Protein AF-A0A1V1V0V3-F1 (afdb_monomer_lite)

Radius of gyration: 15.18 Å; chains: 1; bounding box: 41×26×48 Å

pLDDT: mean 88.89, std 13.73, range [40.97, 98.38]

Secondary structure (DSSP, 8-state):
-PPPHHHHHHHHHHHHHHHHHHHHHHHHHHHTT--HHHHHHHTTT-HHHHHHHHHHTT-----TTHHHHHHHHHHHHHTTTGGGT-----SS-HHHHHHHHHHHHHHHHHHHHHHHHH--

Structure (mmCIF, N/CA/C/O backbone):
data_AF-A0A1V1V0V3-F1
#
_entry.id   AF-A0A1V1V0V3-F1
#
loop_
_atom_site.group_PDB
_atom_site.id
_atom_site.type_symbol
_atom_site.label_atom_id
_atom_site.label_alt_id
_atom_site.label_comp_id
_atom_site.label_asym_id
_atom_site.label_entity_id
_atom_site.label_seq_id
_atom_site.pdbx_PDB_ins_code
_atom_site.Cartn_x
_atom_site.Cartn_y
_atom_site.Cartn_z
_atom_site.occupancy
_atom_site.B_iso_or_equiv
_atom_site.auth_seq_id
_atom_site.auth_comp_id
_atom_site.auth_asym_id
_atom_site.auth_atom_id
_atom_site.pdbx_PDB_model_num
ATOM 1 N N . MET A 1 1 ? 28.472 -8.232 -21.179 1.00 40.97 1 MET A N 1
ATOM 2 C CA . MET A 1 1 ? 27.467 -7.294 -20.641 1.00 40.97 1 MET A CA 1
ATOM 3 C C . MET A 1 1 ? 27.667 -7.276 -19.132 1.00 40.97 1 MET A C 1
ATOM 5 O O . MET A 1 1 ? 27.301 -8.241 -18.477 1.00 40.97 1 MET A O 1
ATOM 9 N N . ALA A 1 2 ? 28.425 -6.304 -18.620 1.00 44.62 2 ALA A N 1
ATOM 10 C CA . ALA A 1 2 ? 28.763 -6.222 -17.199 1.00 44.62 2 ALA A CA 1
ATOM 11 C C . ALA A 1 2 ? 27.559 -5.637 -16.451 1.00 44.62 2 ALA A C 1
ATOM 13 O O . ALA A 1 2 ? 27.124 -4.540 -16.778 1.00 44.62 2 ALA A O 1
ATOM 14 N N . TRP A 1 3 ? 26.987 -6.404 -15.525 1.00 45.94 3 TRP A N 1
ATOM 15 C CA . TRP A 1 3 ? 25.908 -5.944 -14.653 1.00 45.94 3 TRP A CA 1
ATOM 16 C C . TRP A 1 3 ? 26.526 -5.013 -13.608 1.00 45.94 3 TRP A C 1
ATOM 18 O O . TRP A 1 3 ? 27.417 -5.438 -12.871 1.00 45.94 3 TRP A O 1
ATOM 28 N N . THR A 1 4 ? 26.114 -3.750 -13.582 1.00 53.12 4 THR A N 1
ATOM 29 C CA . THR A 1 4 ? 26.600 -2.750 -12.627 1.00 53.12 4 THR A CA 1
ATOM 30 C C . THR A 1 4 ? 25.956 -2.937 -11.253 1.00 53.12 4 THR A C 1
ATOM 32 O O . THR A 1 4 ? 24.788 -3.304 -11.144 1.00 53.12 4 THR A O 1
ATOM 35 N N . ASP A 1 5 ? 26.728 -2.695 -10.192 1.00 56.16 5 ASP A N 1
ATOM 36 C CA . ASP A 1 5 ? 26.299 -2.800 -8.786 1.00 56.16 5 ASP A CA 1
ATOM 37 C C . ASP A 1 5 ? 25.059 -1.925 -8.485 1.00 56.16 5 ASP A C 1
ATOM 39 O O . ASP A 1 5 ? 24.141 -2.353 -7.787 1.00 56.16 5 ASP A O 1
ATOM 43 N N . ASP A 1 6 ? 24.964 -0.767 -9.148 1.00 58.50 6 ASP A N 1
ATOM 44 C CA . ASP A 1 6 ? 23.834 0.176 -9.103 1.00 58.50 6 ASP A CA 1
ATOM 45 C C . ASP A 1 6 ? 22.478 -0.448 -9.496 1.00 58.50 6 ASP A C 1
ATOM 47 O O . ASP A 1 6 ? 21.428 -0.130 -8.932 1.00 58.50 6 ASP A O 1
ATOM 51 N N . ASP A 1 7 ? 22.477 -1.405 -10.427 1.00 57.38 7 ASP A N 1
ATOM 52 C CA . ASP A 1 7 ? 21.243 -2.061 -10.865 1.00 57.38 7 ASP A CA 1
ATOM 53 C C . ASP A 1 7 ? 20.719 -3.051 -9.828 1.00 57.38 7 ASP A C 1
ATOM 55 O O . ASP A 1 7 ? 19.505 -3.185 -9.650 1.00 57.38 7 ASP A O 1
ATOM 59 N N . ARG A 1 8 ? 21.628 -3.698 -9.086 1.00 56.81 8 ARG A N 1
ATOM 60 C CA . ARG A 1 8 ? 21.266 -4.593 -7.980 1.00 56.81 8 ARG A CA 1
ATOM 61 C C . ARG A 1 8 ? 20.735 -3.793 -6.795 1.00 56.81 8 ARG A C 1
ATOM 63 O O . ARG A 1 8 ? 19.730 -4.195 -6.213 1.00 56.81 8 ARG A O 1
ATOM 70 N N . VAL A 1 9 ? 21.360 -2.654 -6.486 1.00 62.91 9 VAL A N 1
ATOM 71 C CA . VAL A 1 9 ? 20.915 -1.743 -5.419 1.00 62.91 9 VAL A CA 1
ATOM 72 C C . VAL A 1 9 ? 19.525 -1.182 -5.728 1.00 62.91 9 VAL A C 1
ATOM 74 O O . VAL A 1 9 ? 18.645 -1.241 -4.871 1.00 62.91 9 VAL A O 1
ATOM 77 N N . GLY A 1 10 ? 19.277 -0.729 -6.962 1.00 63.19 10 GLY A N 1
ATOM 78 C CA . GLY A 1 10 ? 17.967 -0.208 -7.371 1.00 63.19 10 GLY A CA 1
ATOM 79 C C . GLY A 1 10 ? 16.840 -1.248 -7.310 1.00 63.19 10 GLY A C 1
ATOM 80 O O . GLY A 1 10 ? 15.770 -0.972 -6.767 1.00 63.19 10 GLY A O 1
ATOM 81 N N . ALA A 1 11 ? 17.077 -2.467 -7.805 1.00 63.16 11 ALA A N 1
ATOM 82 C CA . ALA A 1 11 ? 16.082 -3.540 -7.745 1.00 63.16 11 ALA A CA 1
ATOM 83 C C . ALA A 1 11 ? 15.797 -4.008 -6.306 1.00 63.16 11 ALA A C 1
ATOM 85 O O . ALA A 1 11 ? 14.647 -4.251 -5.934 1.00 63.16 11 ALA A O 1
ATOM 86 N N . GLN A 1 12 ? 16.841 -4.104 -5.479 1.00 71.44 12 GLN A N 1
ATOM 87 C CA . GLN A 1 12 ? 16.706 -4.467 -4.072 1.00 71.44 12 GLN A CA 1
ATOM 88 C C . GLN A 1 12 ? 15.994 -3.369 -3.269 1.00 71.44 12 GLN A C 1
ATOM 90 O O . GLN A 1 12 ? 15.192 -3.685 -2.390 1.00 71.44 12 GLN A O 1
ATOM 95 N N . SER A 1 13 ? 16.214 -2.100 -3.619 1.00 83.06 13 SER A N 1
ATOM 96 C CA . SER A 1 13 ? 15.487 -0.959 -3.058 1.00 83.06 13 SER A CA 1
ATOM 97 C C . SER A 1 13 ? 13.987 -1.048 -3.362 1.00 83.06 13 SER A C 1
ATOM 99 O O . SER A 1 13 ? 13.185 -1.082 -2.433 1.00 83.06 13 SER A O 1
ATOM 101 N N . ALA A 1 14 ? 13.596 -1.247 -4.628 1.00 91.00 14 ALA A N 1
ATOM 102 C CA . ALA A 1 14 ? 12.187 -1.364 -5.021 1.00 91.00 14 ALA A CA 1
ATOM 103 C C . ALA A 1 14 ? 11.451 -2.529 -4.327 1.00 91.00 14 ALA A C 1
ATOM 105 O O . ALA A 1 14 ? 10.285 -2.401 -3.946 1.00 91.00 14 ALA A O 1
ATOM 106 N N . TYR A 1 15 ? 12.130 -3.666 -4.131 1.00 93.38 15 TYR A N 1
ATOM 107 C CA . TYR A 1 15 ? 11.575 -4.796 -3.385 1.00 93.38 15 TYR A CA 1
ATOM 108 C C . TYR A 1 15 ? 11.306 -4.444 -1.916 1.00 93.38 15 TYR A C 1
ATOM 110 O O . TYR A 1 15 ? 10.222 -4.726 -1.403 1.00 93.38 15 TYR A O 1
ATOM 118 N N . HIS A 1 16 ? 12.260 -3.795 -1.244 1.00 93.12 16 HIS A N 1
ATOM 119 C CA . HIS A 1 16 ? 12.079 -3.363 0.140 1.00 93.12 16 HIS A CA 1
ATOM 120 C C . HIS A 1 16 ? 11.028 -2.254 0.272 1.00 93.12 16 HIS A C 1
ATOM 122 O O . HIS A 1 16 ? 10.241 -2.292 1.215 1.00 93.12 16 HIS A O 1
ATOM 128 N N . SER A 1 17 ? 10.938 -1.334 -0.691 1.00 94.75 17 SER A N 1
ATOM 129 C CA . SER A 1 17 ? 9.872 -0.328 -0.753 1.00 94.75 17 SER A CA 1
ATOM 130 C C . SER A 1 17 ? 8.487 -0.974 -0.819 1.00 94.75 17 SER A C 1
ATOM 132 O O . SER A 1 17 ? 7.598 -0.605 -0.054 1.00 94.75 17 SER A O 1
ATOM 134 N N . ALA A 1 18 ? 8.305 -1.988 -1.674 1.00 96.62 18 ALA A N 1
ATOM 135 C CA . ALA A 1 18 ? 7.040 -2.715 -1.771 1.00 96.62 18 ALA A CA 1
ATOM 136 C C . ALA A 1 18 ? 6.670 -3.417 -0.450 1.00 96.62 18 ALA A C 1
ATOM 138 O O . ALA A 1 18 ? 5.518 -3.349 -0.022 1.00 96.62 18 ALA A O 1
ATOM 139 N N . ILE A 1 19 ? 7.650 -4.034 0.224 1.00 96.62 19 ILE A N 1
ATOM 140 C CA . ILE A 1 19 ? 7.465 -4.647 1.550 1.00 96.62 19 ILE A CA 1
ATOM 141 C C . ILE A 1 19 ? 7.067 -3.597 2.593 1.00 96.62 19 ILE A C 1
ATOM 143 O O . ILE A 1 19 ? 6.137 -3.826 3.362 1.00 96.62 19 ILE A O 1
ATOM 147 N N . ALA A 1 20 ? 7.748 -2.450 2.633 1.00 97.69 20 ALA A N 1
ATOM 148 C CA . ALA A 1 20 ? 7.466 -1.395 3.603 1.00 97.69 20 ALA A CA 1
ATOM 149 C C . ALA A 1 20 ? 6.031 -0.864 3.455 1.00 97.69 20 ALA A C 1
ATOM 151 O O . ALA A 1 20 ? 5.299 -0.780 4.444 1.00 97.69 20 ALA A O 1
ATOM 152 N N . ILE A 1 21 ? 5.602 -0.596 2.216 1.00 97.81 21 ILE A N 1
ATOM 153 C CA . ILE A 1 21 ? 4.224 -0.191 1.908 1.00 97.81 21 ILE A CA 1
ATOM 154 C C . ILE A 1 21 ? 3.240 -1.290 2.336 1.00 97.81 21 ILE A C 1
ATOM 156 O O . ILE A 1 21 ? 2.268 -1.007 3.034 1.00 97.81 21 ILE A O 1
ATOM 160 N N . GLU A 1 22 ? 3.488 -2.552 1.967 1.00 98.06 22 GLU A N 1
ATOM 161 C CA . GLU A 1 22 ? 2.617 -3.677 2.330 1.00 98.06 22 GLU A CA 1
ATOM 162 C C . GLU A 1 22 ? 2.430 -3.797 3.847 1.00 98.06 22 GLU A C 1
ATOM 164 O O . GLU A 1 22 ? 1.298 -3.885 4.328 1.00 98.06 22 GLU A O 1
ATOM 169 N N . LEU A 1 23 ? 3.531 -3.819 4.598 1.00 97.50 23 LEU A N 1
ATOM 170 C CA . LEU A 1 23 ? 3.502 -4.025 6.042 1.00 97.50 23 LEU A CA 1
ATOM 171 C C . LEU A 1 23 ? 2.861 -2.843 6.770 1.00 97.50 23 LEU A C 1
ATOM 173 O O . LEU A 1 23 ? 2.061 -3.069 7.677 1.00 97.50 23 LEU A O 1
ATOM 177 N N . GLY A 1 24 ? 3.135 -1.604 6.348 1.00 97.62 24 GLY A N 1
ATOM 178 C CA . GLY A 1 24 ? 2.478 -0.418 6.901 1.00 97.62 24 GLY A CA 1
ATOM 179 C C . GLY A 1 24 ? 0.959 -0.473 6.725 1.00 97.62 24 GLY A C 1
ATOM 180 O O . GLY A 1 24 ? 0.204 -0.339 7.688 1.00 97.62 24 GLY A O 1
ATOM 181 N N . LEU A 1 25 ? 0.487 -0.769 5.512 1.00 98.00 25 LEU A N 1
ATOM 182 C CA . LEU A 1 25 ? -0.949 -0.875 5.242 1.00 98.00 25 LEU A CA 1
ATOM 183 C C . LEU A 1 25 ? -1.593 -2.033 6.019 1.00 98.00 25 LEU A C 1
ATOM 185 O O . LEU A 1 25 ? -2.673 -1.870 6.588 1.00 98.00 25 LEU A O 1
ATOM 189 N N . LYS A 1 26 ? -0.930 -3.193 6.100 1.00 97.69 26 LYS A N 1
ATOM 190 C CA . LYS A 1 26 ? -1.428 -4.337 6.880 1.00 97.69 26 LYS A CA 1
ATOM 191 C C . LYS A 1 26 ? -1.477 -4.056 8.375 1.00 97.69 26 LYS A C 1
ATOM 193 O O . LYS A 1 26 ? -2.420 -4.505 9.017 1.00 97.69 26 LYS A O 1
ATOM 198 N N . ALA A 1 27 ? -0.531 -3.294 8.922 1.00 97.25 27 ALA A N 1
ATOM 199 C CA . ALA A 1 27 ? -0.559 -2.895 10.327 1.00 97.25 27 ALA A CA 1
ATOM 200 C C . ALA A 1 27 ? -1.815 -2.073 10.652 1.00 97.25 27 ALA A C 1
ATOM 202 O O . ALA A 1 27 ? -2.484 -2.339 11.650 1.00 97.25 27 ALA A O 1
ATOM 203 N N . TYR A 1 28 ? -2.193 -1.139 9.773 1.00 97.50 28 TYR A N 1
ATOM 204 C CA . TYR A 1 28 ? -3.443 -0.395 9.927 1.00 97.50 28 TYR A CA 1
ATOM 205 C C . TYR A 1 2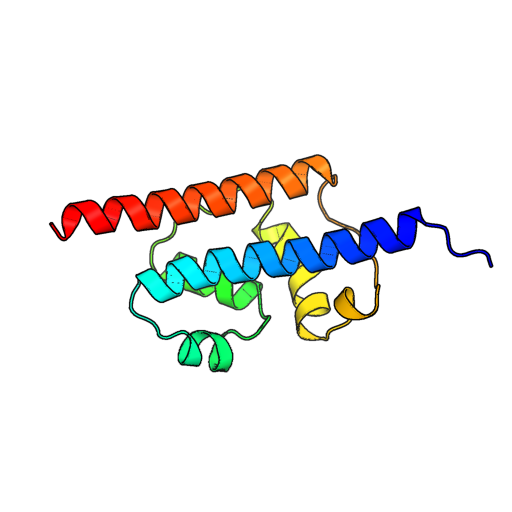8 ? -4.678 -1.305 9.845 1.00 97.50 28 TYR A C 1
ATOM 207 O O . TYR A 1 28 ? -5.584 -1.214 10.669 1.00 97.50 28 TYR A O 1
ATOM 215 N N . ILE A 1 29 ? -4.711 -2.223 8.875 1.00 97.25 29 ILE A N 1
ATOM 216 C CA . ILE A 1 29 ? -5.828 -3.166 8.695 1.00 97.25 29 ILE A CA 1
ATOM 217 C C . ILE A 1 29 ? -5.966 -4.093 9.912 1.00 97.25 29 ILE A C 1
ATOM 219 O O . ILE A 1 29 ? -7.075 -4.311 10.398 1.00 97.25 29 ILE A O 1
ATOM 223 N N . LEU A 1 30 ? -4.847 -4.585 10.447 1.00 96.19 30 LEU A N 1
ATOM 224 C CA . LEU A 1 30 ? -4.801 -5.372 11.678 1.00 96.19 30 LEU A CA 1
ATOM 225 C C . LEU A 1 30 ? -5.358 -4.580 12.865 1.00 96.19 30 LEU A C 1
ATOM 227 O O . LEU A 1 30 ? -6.188 -5.086 13.616 1.00 96.19 30 LEU A O 1
ATOM 231 N N . HIS A 1 31 ? -4.957 -3.315 13.002 1.00 95.31 31 HIS A N 1
ATOM 232 C CA . HIS A 1 31 ? -5.472 -2.430 14.044 1.00 95.31 31 HIS A CA 1
ATOM 233 C C . HIS A 1 31 ? -6.990 -2.197 13.936 1.00 95.31 31 HIS A C 1
ATOM 235 O O . HIS A 1 31 ? -7.668 -2.060 14.949 1.00 95.31 31 HIS A O 1
ATOM 241 N N . ARG A 1 32 ? -7.555 -2.253 12.725 1.00 95.06 32 ARG A N 1
ATOM 242 C CA . ARG A 1 32 ? -9.007 -2.201 12.474 1.00 95.06 32 ARG A CA 1
ATOM 243 C C . ARG A 1 32 ? -9.747 -3.520 12.751 1.00 95.06 32 ARG A C 1
ATOM 245 O O . ARG A 1 32 ? -10.922 -3.637 12.413 1.00 95.06 32 ARG A O 1
ATOM 252 N N . GLY A 1 33 ? -9.089 -4.502 13.372 1.00 95.19 33 GLY A N 1
ATOM 253 C CA . GLY A 1 33 ? -9.708 -5.738 13.863 1.00 95.19 33 GLY A CA 1
ATOM 254 C C . GLY A 1 33 ? -9.654 -6.925 12.898 1.00 95.19 33 GLY A C 1
ATOM 255 O O . GLY A 1 33 ? -10.234 -7.972 13.185 1.00 95.19 33 GLY A O 1
ATOM 256 N N . PHE A 1 34 ? -8.960 -6.803 11.765 1.00 96.50 34 PHE A N 1
ATOM 257 C CA . PHE A 1 34 ? -8.726 -7.930 10.857 1.00 96.50 34 PHE A CA 1
ATOM 258 C C . PHE A 1 34 ? -7.545 -8.772 11.342 1.00 96.50 34 PHE A C 1
ATOM 260 O O . PHE A 1 34 ? -6.607 -8.249 11.926 1.00 96.50 34 PHE A O 1
ATOM 267 N N . SER A 1 35 ? -7.544 -10.080 11.084 1.00 94.88 35 SER A N 1
ATOM 268 C CA . SER A 1 35 ? -6.420 -10.939 11.477 1.00 94.88 35 SER A CA 1
ATOM 269 C C . SER A 1 35 ? -5.277 -10.913 10.460 1.00 94.88 35 SER A C 1
ATOM 271 O O . SER A 1 35 ? -5.489 -10.688 9.265 1.00 94.88 35 SER A O 1
ATOM 273 N N . ASP A 1 36 ? -4.063 -11.238 10.915 1.00 92.88 36 ASP A N 1
ATOM 274 C CA . ASP A 1 36 ? -2.918 -11.446 10.019 1.00 92.88 36 ASP A CA 1
ATOM 275 C C . ASP A 1 36 ? -3.229 -12.516 8.955 1.00 92.88 36 ASP A C 1
ATOM 277 O O . ASP A 1 36 ? -3.043 -12.279 7.761 1.00 92.88 36 ASP A O 1
ATOM 281 N N . ASP A 1 37 ? -3.841 -13.636 9.361 1.00 96.25 37 ASP A N 1
ATOM 282 C CA . ASP A 1 37 ? -4.319 -14.691 8.458 1.00 96.25 37 ASP A CA 1
ATOM 283 C C . ASP A 1 37 ? -5.249 -14.155 7.366 1.00 96.25 37 ASP A C 1
ATOM 285 O O . ASP A 1 37 ? -5.106 -14.516 6.193 1.00 96.25 37 ASP A O 1
ATOM 289 N N . TRP A 1 38 ? -6.182 -13.271 7.731 1.00 95.50 38 TRP A N 1
ATOM 290 C CA . TRP A 1 38 ? -7.080 -12.649 6.770 1.00 95.50 38 TRP A CA 1
ATOM 291 C C . TRP A 1 38 ? -6.293 -11.810 5.760 1.00 95.50 38 TRP A C 1
ATOM 293 O O . TRP A 1 38 ? -6.464 -11.991 4.553 1.00 95.50 38 TRP A O 1
ATOM 303 N N . THR A 1 39 ? -5.369 -10.959 6.222 1.00 93.94 39 THR A N 1
ATOM 304 C CA . THR A 1 39 ? -4.550 -10.133 5.318 1.00 93.94 39 THR A CA 1
ATOM 305 C C . THR A 1 39 ? -3.648 -10.981 4.415 1.00 93.94 39 THR A C 1
ATOM 307 O O . THR A 1 39 ? -3.513 -10.687 3.224 1.00 93.94 39 THR A O 1
ATOM 310 N N . ARG A 1 40 ? -3.084 -12.083 4.928 1.00 93.38 40 ARG A N 1
ATOM 311 C CA . ARG A 1 40 ? -2.268 -13.024 4.152 1.00 93.38 40 ARG A CA 1
ATOM 312 C C . ARG A 1 40 ? -3.080 -13.703 3.057 1.00 93.38 40 ARG A C 1
ATOM 314 O O . ARG A 1 40 ? -2.582 -13.847 1.946 1.00 93.38 40 ARG A O 1
ATOM 321 N N . VAL A 1 41 ? -4.304 -14.139 3.348 1.00 94.44 41 VAL A N 1
ATOM 322 C CA . VAL A 1 41 ? -5.136 -14.869 2.381 1.00 94.44 41 VAL A CA 1
ATOM 323 C C . VAL A 1 41 ? -5.742 -13.932 1.337 1.00 94.44 41 VAL A C 1
ATOM 325 O O . VAL A 1 41 ? -5.683 -14.248 0.146 1.00 94.44 41 VAL A O 1
ATOM 328 N N . TRP A 1 42 ? -6.289 -12.792 1.765 1.00 93.25 42 TRP A N 1
ATOM 329 C CA . TRP A 1 42 ? -7.108 -11.919 0.919 1.00 93.25 42 TRP A CA 1
ATOM 330 C C . TRP A 1 42 ? -6.334 -10.796 0.231 1.00 93.25 42 TRP A C 1
ATOM 332 O O . TRP A 1 42 ? -6.620 -10.486 -0.926 1.00 93.25 42 TRP A O 1
ATOM 342 N N . LEU A 1 43 ? -5.350 -10.201 0.910 1.00 94.00 43 LEU A N 1
ATOM 343 C CA . LEU A 1 43 ? -4.539 -9.123 0.336 1.00 94.00 43 LEU A CA 1
ATOM 344 C C . LEU A 1 43 ? -3.267 -9.672 -0.305 1.00 94.00 43 LEU A C 1
ATOM 346 O O . LEU A 1 43 ? -2.890 -9.224 -1.383 1.00 94.00 43 LEU A O 1
ATOM 350 N N . ARG A 1 44 ? -2.625 -10.677 0.314 1.00 93.62 44 ARG A N 1
ATOM 351 C CA . ARG A 1 44 ? -1.313 -11.191 -0.132 1.00 93.62 44 ARG A CA 1
ATOM 352 C C . ARG A 1 44 ? -0.356 -10.008 -0.355 1.00 93.62 44 ARG A C 1
ATOM 354 O O . ARG A 1 44 ? -0.331 -9.127 0.495 1.00 93.62 44 ARG A O 1
ATOM 361 N N . HIS A 1 45 ? 0.359 -9.993 -1.478 1.00 95.38 45 HIS A N 1
ATOM 362 C CA . HIS A 1 45 ? 1.284 -8.946 -1.919 1.00 95.38 45 HIS A CA 1
ATOM 363 C C . HIS A 1 45 ? 0.624 -7.900 -2.844 1.00 95.38 45 HIS A C 1
ATOM 365 O O . HIS A 1 45 ? 1.305 -7.204 -3.593 1.00 95.38 45 HIS A O 1
ATOM 371 N N . ASP A 1 46 ? -0.708 -7.811 -2.853 1.00 95.94 46 ASP A N 1
ATOM 372 C CA . ASP A 1 46 ? -1.459 -6.896 -3.716 1.00 95.94 46 ASP A CA 1
ATOM 373 C C . ASP A 1 46 ? -1.581 -5.510 -3.057 1.00 95.94 46 ASP A C 1
ATOM 375 O O . ASP A 1 46 ? -2.483 -5.251 -2.253 1.00 95.94 46 ASP A O 1
ATOM 379 N N . LEU A 1 47 ? -0.641 -4.618 -3.390 1.00 97.19 47 LEU A N 1
ATOM 380 C CA . LEU A 1 47 ? -0.576 -3.263 -2.827 1.00 97.19 47 LEU A CA 1
ATOM 381 C C . LEU A 1 47 ? -1.820 -2.428 -3.167 1.00 97.19 47 LEU A C 1
ATOM 383 O O . LEU A 1 47 ? -2.321 -1.693 -2.316 1.00 97.19 47 LEU A O 1
ATOM 387 N N . GLY A 1 48 ? -2.369 -2.583 -4.375 1.00 96.25 48 GLY A N 1
ATOM 388 C CA . GLY A 1 48 ? -3.580 -1.879 -4.797 1.00 96.25 48 GLY A CA 1
ATOM 389 C C . GLY A 1 48 ? -4.804 -2.282 -3.971 1.00 96.25 48 GLY A C 1
ATOM 390 O O . GLY A 1 48 ? -5.591 -1.425 -3.553 1.00 96.25 48 GLY A O 1
ATOM 391 N N . LYS A 1 49 ? -4.955 -3.578 -3.661 1.00 96.50 49 LYS A N 1
ATOM 392 C CA . LYS A 1 49 ? -6.000 -4.044 -2.733 1.00 96.50 49 LYS A CA 1
ATOM 393 C C . LYS A 1 49 ? -5.784 -3.535 -1.318 1.00 96.50 49 LYS A C 1
ATOM 395 O O . LYS A 1 49 ? -6.757 -3.111 -0.697 1.00 96.50 49 LYS A O 1
ATOM 400 N N . ALA A 1 50 ? -4.550 -3.557 -0.818 1.00 97.38 50 ALA A N 1
ATOM 401 C CA . ALA A 1 50 ? -4.241 -3.035 0.510 1.00 97.38 50 ALA A CA 1
ATOM 402 C C . ALA A 1 50 ? -4.609 -1.543 0.618 1.00 97.38 50 ALA A C 1
ATOM 404 O O . ALA A 1 50 ? -5.325 -1.163 1.543 1.00 97.38 50 ALA A O 1
ATOM 405 N N . LEU A 1 51 ? -4.240 -0.724 -0.376 1.00 97.69 51 LEU A N 1
ATOM 406 C CA . LEU A 1 51 ? -4.592 0.701 -0.429 1.00 97.69 51 LEU A CA 1
ATOM 407 C C . LEU A 1 51 ? -6.101 0.942 -0.473 1.00 97.69 51 LEU A C 1
ATOM 409 O O . LEU A 1 51 ? -6.628 1.800 0.235 1.00 97.69 51 LEU A O 1
ATOM 413 N N . ARG A 1 52 ? -6.824 0.175 -1.292 1.00 96.69 52 ARG A N 1
ATOM 414 C CA . ARG A 1 52 ? -8.286 0.265 -1.340 1.00 96.69 52 ARG A CA 1
ATOM 415 C C . ARG A 1 52 ? -8.910 -0.105 0.005 1.00 96.69 52 ARG A C 1
ATOM 417 O O . ARG A 1 52 ? -9.840 0.563 0.445 1.00 96.69 52 ARG A O 1
ATOM 424 N N . CYS A 1 53 ? -8.385 -1.142 0.655 1.00 97.19 53 CYS A N 1
ATOM 425 C CA . CYS A 1 53 ? -8.877 -1.618 1.939 1.00 97.19 53 CYS A CA 1
ATOM 426 C C . CYS A 1 53 ? -8.677 -0.576 3.046 1.00 97.19 53 CYS A C 1
ATOM 428 O O . CYS A 1 53 ? -9.651 -0.238 3.712 1.00 97.19 53 CYS A O 1
ATOM 430 N N . VAL A 1 54 ? -7.479 0.007 3.197 1.00 97.44 54 VAL A N 1
ATOM 431 C CA . VAL A 1 54 ? -7.256 1.041 4.228 1.00 97.44 54 VAL A CA 1
ATOM 432 C C . VAL A 1 54 ? -8.148 2.266 4.017 1.00 97.44 54 VAL A C 1
ATOM 434 O O . VAL A 1 54 ? -8.712 2.773 4.982 1.00 97.44 54 VAL A O 1
ATOM 437 N N . ARG A 1 55 ? -8.361 2.694 2.762 1.00 96.38 55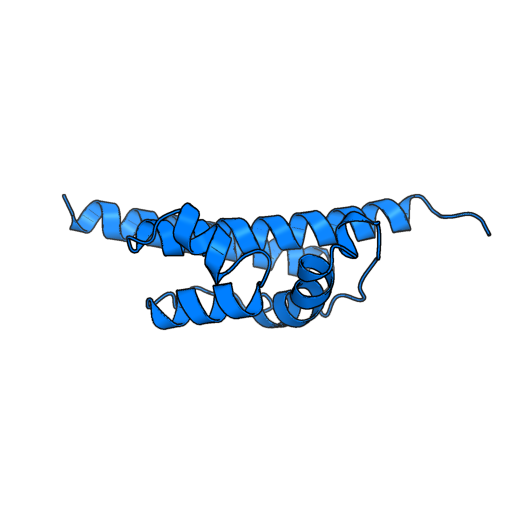 ARG A N 1
ATOM 438 C CA . ARG A 1 55 ? -9.255 3.818 2.432 1.00 96.38 55 ARG A CA 1
ATOM 439 C C . ARG A 1 55 ? -10.702 3.517 2.815 1.00 96.38 55 ARG A C 1
ATOM 441 O O . ARG A 1 55 ? -11.363 4.350 3.421 1.00 96.38 55 ARG A O 1
ATOM 448 N N . MET A 1 56 ? -11.185 2.307 2.522 1.00 96.81 56 MET A N 1
ATOM 449 C CA . MET A 1 56 ? -12.521 1.863 2.944 1.00 96.81 56 MET A CA 1
ATOM 450 C C . MET A 1 56 ? -12.680 1.795 4.469 1.00 96.81 56 MET A C 1
ATOM 452 O O . MET A 1 56 ? -13.793 1.925 4.968 1.00 96.81 56 MET A O 1
ATOM 456 N N . LEU A 1 57 ? -11.582 1.599 5.200 1.00 95.88 57 LEU A N 1
ATOM 457 C CA . LEU A 1 57 ? -11.539 1.588 6.663 1.00 95.88 57 LEU A CA 1
ATOM 458 C C . LEU A 1 57 ? -11.301 2.982 7.275 1.00 95.88 57 LEU A C 1
ATOM 460 O O . LEU A 1 57 ? -11.068 3.087 8.480 1.00 95.88 57 LEU A O 1
ATOM 464 N N . GLY A 1 58 ? -11.361 4.043 6.462 1.00 95.75 58 GLY A N 1
ATOM 465 C CA . GLY A 1 58 ? -11.252 5.432 6.911 1.00 95.75 58 GLY A CA 1
ATOM 466 C C . GLY A 1 58 ? -9.820 5.944 7.073 1.00 95.75 58 GLY A C 1
ATOM 467 O O . GLY A 1 58 ? -9.607 6.933 7.769 1.00 95.75 58 GLY A O 1
ATOM 468 N N . PHE A 1 59 ? -8.821 5.292 6.472 1.00 96.56 59 PHE A N 1
ATOM 469 C CA . PHE A 1 59 ? -7.469 5.846 6.438 1.00 96.56 59 PHE A CA 1
ATOM 470 C C . PHE A 1 59 ? -7.364 6.941 5.375 1.00 96.56 59 PHE A C 1
ATOM 472 O O . PHE A 1 59 ? -7.278 6.655 4.178 1.00 96.56 59 PHE A O 1
ATOM 479 N N . GLU A 1 60 ? -7.354 8.192 5.825 1.00 91.44 60 GLU A N 1
ATOM 480 C CA . GLU A 1 60 ? -7.216 9.372 4.961 1.00 91.44 60 GLU A CA 1
ATOM 481 C C . GLU A 1 60 ? -5.757 9.833 4.810 1.00 91.44 60 GLU A C 1
ATOM 483 O O . GLU A 1 60 ? -5.438 10.588 3.900 1.00 91.44 60 GLU A O 1
ATOM 488 N N . GLY A 1 61 ? -4.848 9.341 5.659 1.00 90.38 61 GLY A N 1
ATOM 489 C CA . GLY A 1 61 ? -3.444 9.757 5.712 1.00 90.38 61 GLY A CA 1
ATOM 490 C C . GLY A 1 61 ? -2.523 9.081 4.695 1.00 90.38 61 GLY A C 1
ATOM 491 O O . GLY A 1 61 ? -1.364 8.850 5.021 1.00 90.38 61 GLY A O 1
ATOM 492 N N . VAL A 1 62 ? -3.015 8.701 3.511 1.00 94.44 62 VAL A N 1
ATOM 493 C CA . VAL A 1 62 ? -2.156 8.145 2.448 1.00 94.44 62 VAL A CA 1
ATOM 494 C C . VAL A 1 62 ? -1.415 9.304 1.770 1.00 94.44 62 VAL A C 1
ATOM 496 O O . VAL A 1 62 ? -2.092 10.120 1.144 1.00 94.44 62 VAL A O 1
ATOM 499 N N . PRO A 1 63 ? -0.073 9.384 1.851 1.00 95.00 63 PRO A N 1
ATOM 500 C CA . PRO A 1 63 ? 0.686 10.448 1.197 1.00 95.00 63 PRO A CA 1
ATOM 501 C C . PRO A 1 63 ? 0.578 10.399 -0.328 1.00 95.00 63 PRO A C 1
ATOM 503 O O . PRO A 1 63 ? 0.390 9.327 -0.921 1.00 95.00 63 PRO A O 1
ATOM 506 N N . ASP A 1 64 ? 0.775 11.557 -0.955 1.00 93.31 64 ASP A N 1
ATOM 507 C CA . ASP A 1 64 ? 0.941 11.668 -2.404 1.00 93.31 64 ASP A CA 1
ATOM 508 C C . ASP A 1 64 ? 2.107 10.781 -2.873 1.00 93.31 64 ASP A C 1
ATOM 510 O O . ASP A 1 64 ? 3.105 10.607 -2.170 1.00 93.31 64 ASP A O 1
ATOM 514 N N . GLY A 1 65 ? 1.987 10.173 -4.054 1.00 93.81 65 GLY A N 1
ATOM 515 C CA . GLY A 1 65 ? 3.017 9.287 -4.596 1.00 93.81 65 GLY A CA 1
ATOM 516 C C . GLY A 1 65 ? 2.874 7.814 -4.201 1.00 93.81 65 GLY A C 1
ATOM 517 O O . GLY A 1 65 ? 3.318 6.939 -4.943 1.00 93.81 65 GLY A O 1
ATOM 518 N N . ILE A 1 66 ? 2.232 7.488 -3.070 1.00 97.44 66 ILE A N 1
ATOM 519 C CA . ILE A 1 66 ? 2.069 6.085 -2.641 1.00 97.44 66 ILE A CA 1
ATOM 520 C C . ILE A 1 66 ? 1.167 5.296 -3.592 1.00 97.44 66 ILE A C 1
ATOM 522 O O . ILE A 1 66 ? 1.405 4.109 -3.825 1.00 97.44 66 ILE A O 1
ATOM 526 N N . ALA A 1 67 ? 0.130 5.932 -4.139 1.00 96.31 67 ALA A N 1
ATOM 527 C CA . ALA A 1 67 ? -0.755 5.276 -5.095 1.00 96.31 67 ALA A CA 1
ATOM 528 C C . ALA A 1 67 ? -0.012 4.960 -6.400 1.00 96.31 67 ALA A C 1
ATOM 530 O O . ALA A 1 67 ? -0.059 3.826 -6.868 1.00 96.31 67 ALA A O 1
ATOM 531 N N . GLU A 1 68 ? 0.745 5.924 -6.922 1.00 95.81 68 GLU A N 1
ATOM 532 C CA . GLU A 1 68 ? 1.560 5.770 -8.124 1.00 95.81 68 GLU A CA 1
ATOM 533 C C . GLU A 1 68 ? 2.644 4.699 -7.933 1.00 95.81 68 GLU A C 1
ATOM 535 O O . GLU A 1 68 ? 2.840 3.837 -8.792 1.00 95.81 68 GLU A O 1
ATOM 540 N N . LEU A 1 69 ? 3.320 4.702 -6.778 1.00 96.31 69 LEU A N 1
ATOM 541 C CA . LEU A 1 69 ? 4.287 3.663 -6.423 1.00 96.31 69 LEU A CA 1
ATOM 542 C C . LEU A 1 69 ? 3.631 2.284 -6.361 1.00 96.31 69 LEU A C 1
ATOM 544 O O . LEU A 1 69 ? 4.196 1.322 -6.875 1.00 96.31 69 LEU A O 1
ATOM 548 N N . ALA A 1 70 ? 2.445 2.161 -5.763 1.00 96.81 70 ALA A N 1
ATOM 549 C CA . ALA A 1 70 ? 1.735 0.889 -5.681 1.00 96.81 70 ALA A CA 1
ATOM 550 C C . ALA A 1 70 ? 1.270 0.374 -7.052 1.00 96.81 70 ALA A C 1
ATOM 552 O O . ALA A 1 70 ? 1.288 -0.840 -7.265 1.00 96.81 70 ALA A O 1
ATOM 553 N N . ASP A 1 71 ? 0.906 1.262 -7.978 1.00 96.62 71 ASP A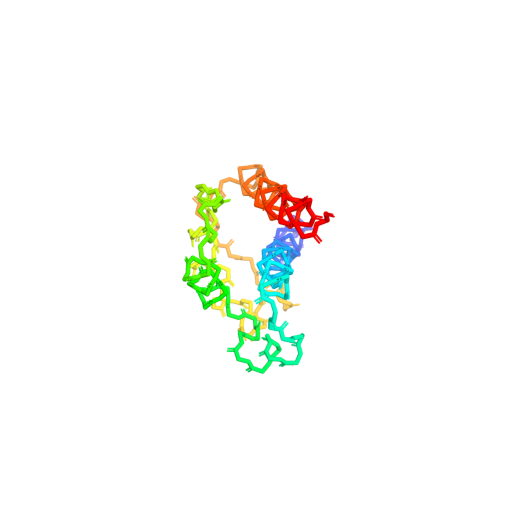 N 1
ATOM 554 C CA . ASP A 1 71 ? 0.515 0.888 -9.341 1.00 96.62 71 ASP A CA 1
ATOM 555 C C . ASP A 1 71 ? 1.690 0.284 -10.129 1.00 96.62 71 ASP A C 1
ATOM 557 O O . ASP A 1 71 ? 1.506 -0.684 -10.872 1.00 96.62 71 ASP A O 1
ATOM 561 N N . VAL A 1 72 ? 2.912 0.787 -9.918 1.00 95.94 72 VAL A N 1
ATOM 562 C CA . VAL A 1 72 ? 4.131 0.245 -10.546 1.00 95.94 72 VAL A CA 1
ATOM 563 C C . VAL A 1 72 ? 4.664 -0.981 -9.800 1.00 95.94 72 VAL A C 1
ATOM 565 O O . VAL A 1 72 ? 4.961 -2.014 -10.406 1.00 95.94 72 VAL A O 1
ATOM 568 N N . LEU A 1 73 ? 4.790 -0.898 -8.475 1.00 95.75 73 LEU A N 1
ATOM 569 C CA . LEU A 1 73 ? 5.400 -1.946 -7.656 1.00 95.75 73 LEU A CA 1
ATOM 570 C C . LEU A 1 73 ? 4.473 -3.147 -7.459 1.00 95.75 73 LEU A C 1
ATOM 572 O O . LEU A 1 73 ? 4.950 -4.278 -7.428 1.00 95.75 73 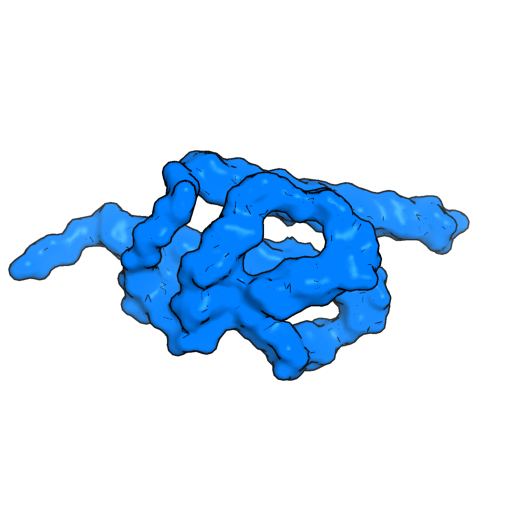LEU A O 1
ATOM 576 N N . GLY A 1 74 ? 3.161 -2.937 -7.338 1.00 95.38 74 GLY A N 1
ATOM 577 C CA . GLY A 1 74 ? 2.185 -3.967 -6.977 1.00 95.38 74 GLY A CA 1
ATOM 578 C C . GLY A 1 74 ? 2.190 -5.189 -7.903 1.00 95.38 74 GLY A C 1
ATOM 579 O O . GLY A 1 74 ? 2.356 -6.309 -7.410 1.00 95.38 74 GLY A O 1
ATOM 580 N N . PRO A 1 75 ? 2.071 -5.027 -9.235 1.00 95.25 75 PRO A N 1
ATOM 581 C CA . PRO A 1 75 ? 2.120 -6.153 -10.172 1.00 95.25 75 PRO A CA 1
ATOM 582 C C . PRO A 1 75 ? 3.451 -6.922 -10.126 1.00 95.25 75 PRO A C 1
ATOM 584 O O . PRO A 1 75 ? 3.486 -8.156 -10.201 1.00 95.25 75 PRO A O 1
ATOM 587 N N . LEU A 1 76 ? 4.563 -6.204 -9.961 1.00 95.31 76 LEU A N 1
ATOM 588 C CA . LEU A 1 76 ? 5.906 -6.787 -9.912 1.00 95.31 76 LEU A CA 1
ATOM 589 C C . LEU A 1 76 ? 6.1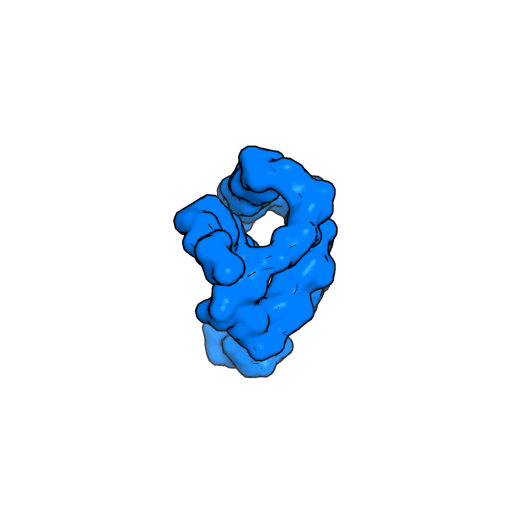77 -7.493 -8.583 1.00 95.31 76 LEU A C 1
ATOM 591 O O . LEU A 1 76 ? 6.862 -8.517 -8.538 1.00 95.31 76 LEU A O 1
ATOM 595 N N . TYR A 1 77 ? 5.615 -6.969 -7.500 1.00 95.25 77 TYR A N 1
ATOM 596 C CA . TYR A 1 77 ? 5.704 -7.560 -6.178 1.00 95.25 77 TYR A CA 1
ATOM 597 C C . TYR A 1 77 ? 4.855 -8.831 -6.093 1.00 95.25 77 TYR A C 1
ATOM 599 O O . TYR A 1 77 ? 5.359 -9.890 -5.717 1.00 95.25 77 TYR A O 1
ATOM 607 N N . GLY A 1 78 ? 3.604 -8.767 -6.561 1.00 93.56 78 GLY A N 1
ATOM 608 C CA . GLY A 1 78 ? 2.679 -9.900 -6.584 1.00 93.56 78 GLY A CA 1
ATOM 609 C C . GLY A 1 78 ? 3.142 -11.072 -7.454 1.00 93.56 78 GLY A C 1
ATOM 610 O O . GLY A 1 78 ? 2.917 -12.227 -7.095 1.00 93.56 78 GLY A O 1
ATOM 611 N N . SER A 1 79 ? 3.831 -10.796 -8.565 1.00 94.19 79 SER A N 1
ATOM 612 C CA . SER A 1 79 ? 4.433 -11.831 -9.423 1.00 94.19 79 SER A CA 1
ATOM 613 C C . SER A 1 79 ? 5.764 -12.380 -8.891 1.00 94.19 79 SER A C 1
ATOM 615 O O . SER A 1 79 ? 6.247 -13.403 -9.374 1.00 94.19 79 SER A O 1
ATOM 617 N N . GLY A 1 80 ? 6.367 -11.729 -7.891 1.00 92.00 80 GLY A N 1
ATOM 618 C CA . GLY A 1 80 ? 7.694 -12.063 -7.376 1.00 92.00 80 GLY A CA 1
ATOM 619 C C . GLY A 1 80 ? 8.853 -11.560 -8.243 1.00 92.00 80 GLY A C 1
ATOM 620 O O . GLY A 1 80 ? 10.001 -11.878 -7.936 1.00 92.00 80 GLY A O 1
ATOM 621 N N . ALA A 1 81 ? 8.588 -10.762 -9.282 1.00 92.19 81 ALA A N 1
ATOM 622 C CA . ALA A 1 81 ? 9.609 -10.216 -10.175 1.00 92.19 81 ALA A CA 1
ATOM 623 C C . ALA A 1 81 ? 10.619 -9.323 -9.433 1.00 92.19 81 ALA A C 1
ATOM 625 O O . ALA A 1 81 ? 11.827 -9.451 -9.649 1.00 92.19 81 ALA A O 1
ATOM 626 N N . LEU A 1 82 ? 10.157 -8.492 -8.490 1.00 91.00 82 LEU A N 1
ATOM 627 C CA . LEU A 1 82 ? 11.052 -7.657 -7.673 1.00 91.00 82 LEU A CA 1
ATOM 628 C C . LEU A 1 82 ? 12.051 -8.500 -6.864 1.00 91.00 82 LEU A C 1
ATOM 630 O O . LEU A 1 82 ? 13.241 -8.201 -6.841 1.00 91.00 82 LEU A O 1
ATOM 634 N N . ARG A 1 83 ? 11.605 -9.627 -6.287 1.00 89.00 83 ARG A N 1
ATOM 635 C CA . ARG A 1 83 ? 12.473 -10.558 -5.539 1.00 89.00 83 ARG A CA 1
ATOM 636 C C . ARG A 1 83 ? 13.565 -11.177 -6.420 1.00 89.00 83 ARG A C 1
ATOM 638 O O . ARG A 1 83 ? 14.614 -11.561 -5.915 1.00 89.00 83 ARG A O 1
ATOM 645 N N . THR A 1 84 ? 13.323 -11.287 -7.727 1.00 88.06 84 THR A N 1
ATOM 646 C CA . THR A 1 84 ? 14.306 -11.801 -8.697 1.00 88.06 84 THR A CA 1
ATOM 647 C C . THR A 1 84 ? 15.292 -10.742 -9.197 1.00 88.06 84 THR A C 1
ATOM 649 O O . THR A 1 84 ? 16.191 -11.076 -9.964 1.00 88.06 84 THR A O 1
ATOM 652 N N . GLY A 1 85 ? 15.161 -9.489 -8.748 1.00 82.44 85 GLY A N 1
ATOM 653 C CA . GLY A 1 85 ? 16.055 -8.394 -9.120 1.00 82.44 85 GLY A CA 1
ATOM 654 C C . GLY A 1 85 ? 15.595 -7.581 -10.333 1.00 82.44 85 GLY A C 1
ATOM 655 O O . GLY A 1 85 ? 16.412 -6.886 -10.930 1.00 82.44 85 GLY A O 1
ATOM 656 N N . MET A 1 86 ? 14.314 -7.647 -10.718 1.00 86.88 86 MET A N 1
ATOM 657 C CA . MET A 1 86 ? 13.765 -6.721 -11.715 1.00 86.88 86 MET A CA 1
ATOM 658 C C . MET A 1 86 ? 13.790 -5.285 -11.169 1.00 86.88 86 MET A C 1
ATOM 660 O O . MET A 1 86 ? 13.264 -5.031 -10.087 1.00 86.88 86 MET A O 1
ATOM 664 N N . LYS A 1 87 ? 14.356 -4.352 -11.942 1.00 85.06 87 LYS A N 1
ATOM 665 C CA . LYS A 1 87 ? 14.379 -2.914 -11.642 1.00 85.06 87 LYS A CA 1
ATOM 666 C C . LYS A 1 87 ? 13.222 -2.225 -12.383 1.00 85.06 87 LYS A C 1
ATOM 668 O O . LYS A 1 87 ? 13.277 -2.155 -13.612 1.00 85.06 87 LYS A O 1
ATOM 673 N N . PRO A 1 88 ? 12.159 -1.788 -11.687 1.00 88.88 88 PRO A N 1
ATOM 674 C CA . PRO A 1 88 ? 11.109 -0.993 -12.309 1.00 88.88 88 PRO A CA 1
ATOM 675 C C . PRO A 1 88 ? 11.592 0.421 -12.615 1.00 88.88 88 PRO A C 1
ATOM 677 O O . PRO A 1 88 ? 12.470 0.946 -11.930 1.00 88.88 88 PRO A O 1
ATOM 680 N N . ASP A 1 89 ? 10.957 1.045 -13.602 1.00 89.44 89 ASP A N 1
ATOM 681 C CA . ASP A 1 89 ? 11.006 2.494 -13.763 1.00 89.44 89 ASP A CA 1
ATOM 682 C C . ASP A 1 89 ? 10.001 3.114 -12.787 1.00 89.44 89 ASP A C 1
ATOM 684 O O . ASP A 1 89 ? 8.797 2.855 -12.881 1.00 89.44 89 ASP A O 1
ATOM 688 N N . LEU A 1 90 ? 10.501 3.825 -11.777 1.00 88.25 90 LEU A N 1
ATOM 689 C CA . LEU A 1 90 ? 9.656 4.388 -10.729 1.00 88.25 90 LEU A CA 1
ATOM 690 C C . LEU A 1 90 ? 9.035 5.707 -11.202 1.00 88.25 90 LEU A C 1
ATOM 692 O O . LEU A 1 90 ? 9.707 6.511 -11.842 1.00 88.25 90 LEU A O 1
ATOM 696 N N . PRO A 1 91 ? 7.777 5.989 -10.821 1.00 88.69 91 PRO A N 1
ATOM 697 C CA . PRO A 1 91 ? 7.103 7.227 -11.206 1.00 88.69 91 PRO A CA 1
ATOM 698 C C . PRO A 1 91 ? 7.655 8.459 -10.471 1.00 88.69 91 PRO A C 1
ATOM 700 O O . PRO A 1 91 ? 7.270 9.584 -10.780 1.00 88.69 91 PRO A O 1
ATOM 703 N N . LEU A 1 92 ? 8.530 8.250 -9.483 1.00 89.56 92 LEU A N 1
ATOM 704 C CA . LEU A 1 92 ? 9.094 9.265 -8.604 1.00 89.56 92 LEU A CA 1
ATOM 705 C C . LEU A 1 92 ? 10.611 9.066 -8.486 1.00 89.56 92 LEU A C 1
ATOM 707 O O . LEU A 1 92 ? 11.073 7.919 -8.516 1.00 89.56 92 LEU A O 1
ATOM 711 N N . PRO A 1 93 ? 11.384 10.147 -8.273 1.00 90.50 93 PRO A N 1
ATOM 712 C CA . PRO A 1 93 ? 12.783 10.035 -7.879 1.00 90.50 93 PRO A CA 1
ATOM 713 C C . PRO A 1 93 ? 12.942 9.195 -6.598 1.00 90.50 93 PRO A C 1
ATOM 715 O O . PRO A 1 93 ? 12.068 9.265 -5.726 1.00 90.50 93 PRO A O 1
ATOM 718 N N . PRO A 1 94 ? 14.041 8.433 -6.436 1.00 87.38 94 PRO A N 1
ATOM 719 C CA . PRO A 1 94 ? 14.246 7.558 -5.280 1.00 87.38 94 PRO A CA 1
ATOM 720 C C . PRO A 1 94 ? 14.083 8.259 -3.926 1.00 87.38 94 PRO A C 1
ATOM 722 O O . PRO A 1 94 ? 13.428 7.721 -3.039 1.00 87.38 94 PRO A O 1
ATOM 725 N N . GLU A 1 95 ? 14.616 9.471 -3.777 1.00 89.12 95 GLU A N 1
ATOM 726 C CA . GLU A 1 95 ? 14.499 10.267 -2.552 1.00 89.12 95 GLU A CA 1
ATOM 727 C C . GLU A 1 95 ? 13.056 10.692 -2.240 1.00 89.12 95 GLU A C 1
ATOM 729 O O . GLU A 1 95 ? 12.653 10.720 -1.079 1.00 89.12 95 GLU A O 1
ATOM 734 N N . VAL A 1 96 ? 12.252 10.972 -3.270 1.00 93.12 96 VAL A N 1
ATOM 735 C CA . VAL A 1 96 ? 10.833 11.325 -3.114 1.00 93.12 96 VAL A CA 1
ATOM 736 C C . VAL A 1 96 ? 10.022 10.084 -2.752 1.00 93.12 96 VAL A C 1
ATOM 738 O O . VAL A 1 96 ? 9.144 10.151 -1.894 1.00 93.12 96 VAL A O 1
ATOM 741 N N . ALA A 1 97 ? 10.336 8.940 -3.366 1.00 93.44 97 ALA A N 1
ATOM 742 C CA . ALA A 1 97 ? 9.700 7.671 -3.041 1.00 93.44 97 ALA A CA 1
ATOM 743 C C . ALA A 1 97 ? 9.991 7.240 -1.594 1.00 93.44 97 ALA A C 1
ATOM 745 O O . ALA A 1 97 ? 9.072 6.841 -0.882 1.00 93.44 97 ALA A O 1
ATOM 746 N N . ASP A 1 98 ? 11.244 7.357 -1.147 1.00 93.06 98 ASP A N 1
ATOM 747 C CA . ASP A 1 98 ? 11.643 7.047 0.230 1.00 93.06 98 ASP A C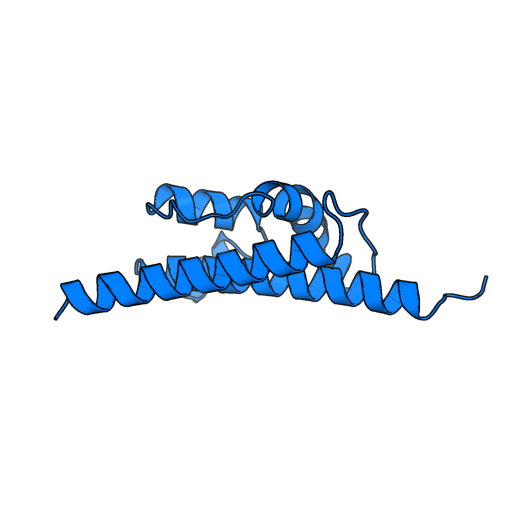A 1
ATOM 748 C C . ASP A 1 98 ? 10.921 7.944 1.246 1.00 93.06 98 ASP A C 1
ATOM 750 O O . ASP A 1 98 ? 10.364 7.450 2.230 1.00 93.06 98 ASP A O 1
ATOM 754 N N . HIS A 1 99 ? 10.831 9.247 0.959 1.00 95.25 99 HIS A N 1
ATOM 755 C CA . HIS A 1 99 ? 10.108 10.191 1.808 1.00 95.25 99 HIS A CA 1
ATOM 756 C C . HIS A 1 99 ? 8.613 9.860 1.899 1.00 95.25 99 HIS A C 1
ATOM 758 O O . HIS A 1 99 ? 8.081 9.750 3.001 1.00 95.25 99 HIS A O 1
ATOM 764 N N . ALA A 1 100 ? 7.955 9.592 0.765 1.00 96.75 100 ALA A N 1
ATOM 765 C CA . ALA A 1 100 ? 6.544 9.209 0.739 1.00 96.75 100 ALA A CA 1
ATOM 766 C C . ALA A 1 100 ? 6.275 7.922 1.544 1.00 96.75 100 ALA A C 1
ATOM 768 O O . ALA A 1 100 ? 5.266 7.815 2.243 1.00 96.75 100 ALA A O 1
ATOM 769 N N . ILE A 1 101 ? 7.186 6.942 1.486 1.00 97.00 101 ILE A N 1
ATOM 770 C CA . ILE A 1 101 ? 7.087 5.706 2.275 1.00 97.00 101 ILE A CA 1
ATOM 771 C C . ILE A 1 101 ? 7.266 5.998 3.769 1.00 97.00 101 ILE A C 1
ATOM 773 O O . ILE A 1 101 ? 6.489 5.492 4.581 1.00 97.00 101 ILE A O 1
ATOM 777 N N . CYS A 1 102 ? 8.238 6.828 4.152 1.00 97.25 102 CYS A N 1
ATOM 778 C CA . CYS A 1 102 ? 8.421 7.242 5.546 1.00 97.25 102 CYS A CA 1
ATOM 779 C C . CYS A 1 102 ? 7.193 7.985 6.095 1.00 97.25 102 CYS A C 1
ATOM 781 O O . CYS A 1 102 ? 6.761 7.717 7.223 1.00 97.25 102 CYS A O 1
ATOM 783 N N . ASP A 1 103 ? 6.595 8.866 5.294 1.00 98.00 103 ASP A N 1
ATOM 784 C CA . ASP A 1 103 ? 5.376 9.591 5.650 1.00 98.00 103 ASP A CA 1
ATOM 785 C C . ASP A 1 103 ? 4.192 8.637 5.823 1.00 98.00 103 ASP A C 1
ATOM 787 O O . ASP A 1 103 ? 3.436 8.760 6.788 1.00 98.00 103 ASP A O 1
ATOM 791 N N . LEU A 1 104 ? 4.065 7.627 4.955 1.00 98.38 104 LEU A N 1
ATOM 792 C CA . LEU A 1 104 ? 3.022 6.607 5.067 1.00 98.38 104 LEU A CA 1
ATOM 793 C C . LEU A 1 104 ? 3.150 5.843 6.386 1.00 98.38 104 LEU A C 1
ATOM 795 O O . LEU A 1 104 ? 2.161 5.672 7.101 1.00 98.38 104 LEU A O 1
ATOM 799 N N . LEU A 1 105 ? 4.360 5.384 6.716 1.00 98.19 105 LEU A N 1
ATOM 800 C CA . LEU A 1 105 ? 4.619 4.652 7.956 1.00 98.19 105 LEU A CA 1
ATOM 801 C C . LEU A 1 105 ? 4.327 5.521 9.185 1.00 98.19 105 LEU A C 1
ATOM 803 O O . LEU A 1 105 ? 3.684 5.055 10.128 1.00 98.19 105 LEU A O 1
ATOM 807 N N . SER A 1 106 ? 4.718 6.795 9.142 1.00 97.94 106 SER A N 1
ATOM 808 C CA . SER A 1 106 ? 4.446 7.766 10.207 1.00 97.94 106 SER A CA 1
ATOM 809 C C . SER A 1 106 ? 2.945 8.030 10.375 1.00 97.94 106 SER A C 1
ATOM 811 O O . SER A 1 106 ? 2.441 8.075 11.500 1.00 97.94 106 SER A O 1
ATOM 813 N N . ALA A 1 107 ? 2.205 8.157 9.271 1.00 97.81 107 ALA A N 1
ATOM 814 C CA . ALA A 1 107 ? 0.759 8.358 9.278 1.00 97.81 107 ALA A CA 1
ATOM 815 C C . ALA A 1 107 ? 0.007 7.133 9.821 1.00 97.81 107 ALA A C 1
ATOM 817 O O . ALA A 1 107 ? -0.913 7.279 10.629 1.00 97.81 107 ALA A O 1
ATOM 818 N N . VAL A 1 108 ? 0.424 5.922 9.437 1.00 97.88 108 VAL A N 1
ATOM 819 C CA . VAL A 1 108 ? -0.112 4.671 9.994 1.00 97.88 108 VAL A CA 1
ATOM 820 C C . VAL A 1 108 ? 0.142 4.600 11.498 1.00 97.88 108 VAL A C 1
ATOM 822 O O . VAL A 1 108 ? -0.786 4.338 12.263 1.00 97.88 108 VAL A O 1
ATOM 825 N N . GLU A 1 109 ? 1.372 4.869 11.941 1.00 97.06 109 GLU A N 1
ATOM 826 C CA . GLU A 1 109 ? 1.718 4.851 13.364 1.00 97.06 109 GLU A CA 1
ATOM 827 C C . GLU A 1 109 ? 0.877 5.862 14.159 1.00 97.06 109 GLU A C 1
ATOM 829 O O . GLU A 1 109 ? 0.343 5.543 15.226 1.00 97.06 109 GLU A O 1
ATOM 834 N N . ALA A 1 110 ? 0.719 7.079 13.632 1.00 96.12 110 ALA A N 1
ATOM 835 C CA . ALA A 1 110 ? -0.105 8.110 14.246 1.00 96.12 110 ALA A CA 1
ATOM 836 C C . ALA A 1 110 ? -1.571 7.674 14.365 1.00 96.12 110 ALA A C 1
ATOM 838 O O . ALA A 1 110 ? -2.157 7.827 15.439 1.00 96.12 110 ALA A O 1
ATOM 839 N N . ALA A 1 111 ? -2.140 7.087 13.310 1.00 94.75 111 ALA A N 1
ATOM 840 C CA . ALA A 1 111 ? -3.522 6.622 13.309 1.00 94.75 111 ALA A CA 1
ATOM 841 C C . ALA A 1 111 ? -3.758 5.507 14.341 1.00 94.75 111 ALA A C 1
ATOM 843 O O . ALA A 1 111 ? -4.699 5.594 15.126 1.00 94.75 111 ALA A O 1
ATOM 844 N N . ILE A 1 112 ? -2.851 4.526 14.421 1.00 94.62 112 ILE A N 1
ATOM 845 C CA . ILE A 1 112 ? -2.911 3.444 15.419 1.00 94.62 112 ILE A CA 1
ATOM 846 C C . ILE A 1 112 ? -2.822 4.001 16.850 1.00 94.62 112 ILE A C 1
ATOM 848 O O . ILE A 1 112 ? -3.498 3.536 17.774 1.00 94.62 112 ILE A O 1
ATOM 852 N N . ARG A 1 113 ? -1.984 5.024 17.059 1.00 91.38 113 ARG A N 1
ATOM 853 C CA . ARG A 1 113 ? -1.790 5.636 18.379 1.00 91.38 113 ARG A CA 1
ATOM 854 C C . ARG A 1 113 ? -3.001 6.446 18.846 1.00 91.38 113 ARG A C 1
ATOM 856 O O . ARG A 1 113 ? -3.248 6.483 20.051 1.00 91.38 113 ARG A O 1
ATOM 863 N N . ILE A 1 114 ? -3.705 7.127 17.940 1.00 79.19 114 ILE A N 1
ATOM 864 C CA . ILE A 1 114 ? -4.868 7.966 18.275 1.00 79.19 114 ILE A CA 1
ATOM 865 C C . ILE A 1 114 ? -6.013 7.104 18.811 1.00 79.19 114 ILE A C 1
ATOM 867 O O . ILE A 1 114 ? -6.499 7.383 19.904 1.00 79.19 114 ILE A O 1
ATOM 871 N N . ASP A 1 115 ? -6.378 6.030 18.112 1.00 71.69 115 ASP A N 1
ATOM 872 C CA . ASP A 1 115 ? -7.474 5.148 18.541 1.00 71.69 115 ASP A CA 1
ATOM 873 C C . ASP A 1 115 ? -7.159 4.431 19.860 1.00 71.69 115 ASP A C 1
ATOM 875 O O . ASP A 1 115 ? -7.988 4.390 20.766 1.00 71.69 115 ASP A O 1
ATOM 879 N N . SER A 1 116 ? -5.902 4.022 20.060 1.00 67.94 116 SER A N 1
ATOM 880 C CA . SER A 1 116 ? -5.450 3.433 21.333 1.00 67.94 116 SER A CA 1
ATOM 881 C C . SER A 1 116 ? -5.621 4.360 22.554 1.00 67.94 116 SER A C 1
ATOM 883 O O . SER A 1 116 ? -5.534 3.903 23.694 1.00 67.94 116 SER A O 1
ATOM 885 N N . ARG A 1 117 ? -5.790 5.675 22.346 1.00 65.38 117 ARG A N 1
ATOM 886 C CA . ARG A 1 117 ? -6.067 6.654 23.414 1.00 65.38 117 ARG A CA 1
ATOM 887 C C . ARG A 1 117 ? -7.558 6.905 23.628 1.00 65.38 117 ARG A C 1
ATOM 889 O O . ARG A 1 117 ? -7.898 7.426 24.682 1.00 65.38 117 ARG A O 1
ATOM 896 N N . ILE A 1 118 ? -8.403 6.591 22.648 1.00 63.66 118 ILE A N 1
ATOM 897 C CA . ILE A 1 118 ? -9.863 6.736 22.732 1.00 63.66 118 ILE A CA 1
ATOM 898 C C . ILE A 1 118 ? -10.474 5.515 23.435 1.00 63.66 118 ILE A C 1
ATOM 900 O O . ILE A 1 118 ? -11.442 5.660 24.174 1.00 63.66 118 ILE A O 1
ATOM 904 N N . ASP A 1 119 ? -9.855 4.341 23.290 1.00 57.19 119 ASP A N 1
ATOM 905 C CA . ASP A 1 119 ? -10.267 3.090 23.948 1.00 57.19 119 ASP A CA 1
ATOM 906 C C . ASP A 1 119 ? -9.830 2.973 25.430 1.00 57.19 119 ASP A C 1
ATOM 908 O O . ASP A 1 119 ? -9.919 1.894 26.025 1.00 57.19 119 ASP A O 1
ATOM 912 N N . ARG A 1 120 ? -9.317 4.055 26.033 1.00 48.69 120 ARG A N 1
ATOM 913 C CA . ARG A 1 120 ? -8.779 4.100 27.405 1.00 48.69 120 ARG A CA 1
ATOM 914 C C . ARG A 1 120 ? -9.578 5.035 28.301 1.00 48.69 120 ARG A C 1
ATOM 916 O O . ARG A 1 120 ? -9.779 4.647 29.473 1.00 48.69 120 ARG A O 1
#

Sequence (120 aa):
MAWTDDDRVGAQSAYHSAIAIELGLKAYILHRGFSDDWTRVWLRHDLGKALRCVRMLGFEGVPDGIAELADVLGPLYGSGALRTGMKPDLPLPPEVADHAICDLLSAVEAAIRIDSRIDR

Foldseek 3Di:
DDDDPVLQVQLLLLLVLLVLLLVLLVLLVVLLVDDPVCCCVPVNSQSQVSVVSSVVVPLPQQDPQSNQSSVFSRVCNVVCVSVVRDRTDGPDDSVVSVVSSVSSSVSSVVVSVVVVVVVD